Protein AF-A0A3C1UP44-F1 (afdb_monomer)

Sequence (119 aa):
SKKSDEPAKKISFEGQSPLGKCPRCEGNVFASESDYLCEHSQRDTKPCKFKSGKVVLQQAVEEDQIKKLLDSGRTDFLKGFVSKRGFPFEAALVVEDKGKVGFEFAPREEGASDSDSES

Foldseek 3Di:
DDDDPDPPPPQPCPPFDFLAAAPAHRATWGDDPFKIAGPQCPPPPDHQPAIGTCADQNDGQDSVQVSCCRVVQKGDWDQARADPVRDTFTWMWGQDNRNDTDTHHDPDPDDDDDPPPDD

Structure (mmCIF, N/CA/C/O backbone):
data_AF-A0A3C1UP44-F1
#
_entry.id   AF-A0A3C1UP44-F1
#
loop_
_atom_site.group_PDB
_atom_site.id
_atom_site.type_symbol
_atom_site.label_atom_id
_atom_site.label_alt_id
_atom_site.label_comp_id
_atom_site.label_asym_id
_atom_site.label_entity_id
_atom_site.label_seq_id
_atom_site.pdbx_PDB_ins_code
_atom_site.Cartn_x
_atom_site.Cartn_y
_atom_site.Cartn_z
_atom_site.occupancy
_atom_site.B_iso_or_equiv
_atom_site.auth_seq_id
_atom_site.auth_comp_id
_atom_site.auth_asym_id
_atom_site.auth_atom_id
_atom_site.pdbx_PDB_model_num
ATOM 1 N N . SER A 1 1 ? 21.084 18.730 20.274 1.00 41.34 1 SER A N 1
ATOM 2 C CA . SER A 1 1 ? 19.824 19.239 19.701 1.00 41.34 1 SER A CA 1
ATOM 3 C C . SER A 1 1 ? 18.695 18.259 19.968 1.00 41.34 1 SER A C 1
ATOM 5 O O . SER A 1 1 ? 18.642 17.215 19.335 1.00 41.34 1 SER A O 1
ATOM 7 N N . LYS A 1 2 ? 17.842 18.562 20.955 1.00 40.62 2 LYS A N 1
ATOM 8 C CA . LYS A 1 2 ? 16.596 17.837 21.249 1.00 40.62 2 LYS A CA 1
ATOM 9 C C . LYS A 1 2 ? 15.615 18.130 20.105 1.00 40.62 2 LYS A C 1
ATOM 11 O O . LYS A 1 2 ? 15.101 19.241 20.042 1.00 40.62 2 LYS A O 1
ATOM 16 N N . LYS A 1 3 ? 15.416 17.196 19.172 1.00 41.72 3 LYS A N 1
ATOM 17 C CA . LYS A 1 3 ? 14.294 17.266 18.226 1.00 41.72 3 LYS A CA 1
ATOM 18 C C . LYS A 1 3 ? 13.131 16.488 18.835 1.00 41.72 3 LYS A C 1
ATOM 20 O O . LYS A 1 3 ? 13.186 15.271 18.920 1.00 41.72 3 LYS A O 1
ATOM 25 N N . SER A 1 4 ? 12.198 17.275 19.354 1.00 38.16 4 SER A N 1
ATOM 26 C CA . SER A 1 4 ? 10.776 17.041 19.594 1.00 38.16 4 SER A CA 1
ATOM 27 C C . SER A 1 4 ? 10.274 15.600 19.493 1.00 38.16 4 SER A C 1
ATOM 29 O O . SER A 1 4 ? 10.090 15.057 18.408 1.00 38.16 4 SER A O 1
ATOM 31 N N . ASP A 1 5 ? 9.986 15.049 20.668 1.00 42.06 5 ASP A N 1
ATOM 32 C CA . ASP A 1 5 ? 8.938 14.061 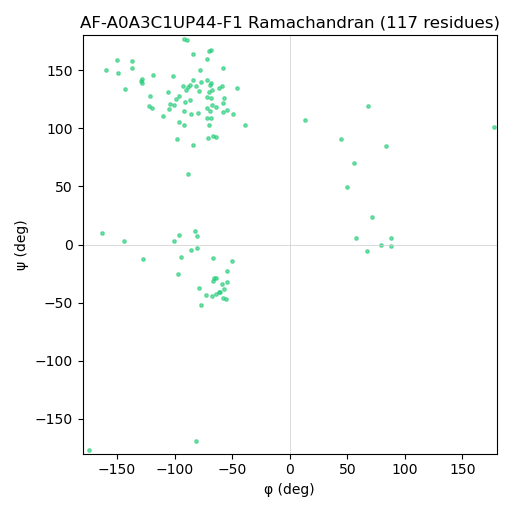20.900 1.00 42.06 5 ASP A CA 1
ATOM 33 C C . ASP A 1 5 ? 7.594 14.774 20.649 1.00 42.06 5 ASP A C 1
ATOM 35 O O . ASP A 1 5 ? 7.113 15.534 21.488 1.00 42.06 5 ASP A O 1
ATOM 39 N N . GLU A 1 6 ? 7.070 14.674 19.427 1.00 52.12 6 GLU A N 1
ATOM 40 C CA . GLU A 1 6 ? 5.716 15.120 19.086 1.00 52.12 6 GLU A CA 1
ATOM 41 C C . GLU A 1 6 ? 4.824 13.870 19.109 1.00 52.12 6 GLU A C 1
ATOM 43 O O . GLU A 1 6 ? 5.178 12.877 18.462 1.00 52.12 6 GLU A O 1
ATOM 48 N N . PRO A 1 7 ? 3.712 13.851 19.874 1.00 46.00 7 PRO A N 1
ATOM 49 C CA . PRO A 1 7 ? 2.853 12.677 19.956 1.00 46.00 7 PRO A CA 1
ATOM 50 C C . PRO A 1 7 ? 2.376 12.348 18.547 1.00 46.00 7 PRO A C 1
ATOM 52 O O . PRO A 1 7 ? 1.794 13.206 17.886 1.00 46.00 7 PRO A O 1
ATOM 55 N N . ALA A 1 8 ? 2.67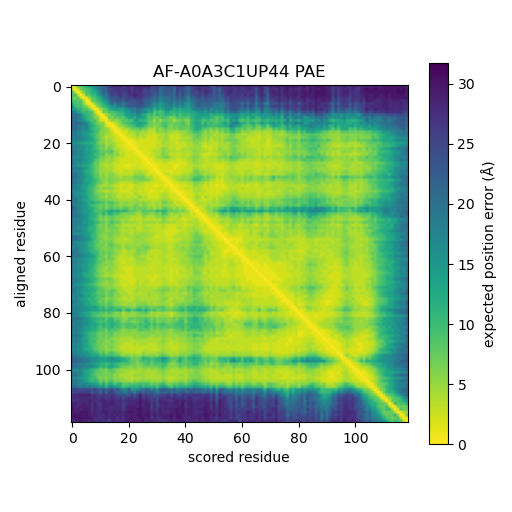9 11.129 18.088 1.00 51.25 8 ALA A N 1
ATOM 56 C CA . ALA A 1 8 ? 2.385 10.636 16.748 1.00 51.25 8 ALA A CA 1
ATOM 57 C C . ALA A 1 8 ? 1.002 11.124 16.291 1.00 51.25 8 ALA A C 1
ATOM 59 O O . ALA A 1 8 ? -0.020 10.633 16.776 1.00 51.25 8 ALA A O 1
ATOM 60 N N . LYS A 1 9 ? 0.984 12.142 15.413 1.00 52.75 9 LYS A N 1
ATOM 61 C CA . LYS A 1 9 ? -0.239 12.710 14.838 1.00 52.75 9 LYS A CA 1
ATOM 62 C C . LYS A 1 9 ? -1.069 11.544 14.328 1.00 52.75 9 LYS A C 1
ATOM 64 O O . LYS A 1 9 ? -0.656 10.865 13.388 1.00 52.75 9 LYS A O 1
ATOM 69 N N . LYS A 1 10 ? -2.217 11.300 14.965 1.00 55.31 10 LYS A N 1
ATOM 70 C CA . LYS A 1 10 ? -3.210 10.367 14.442 1.00 55.31 10 LYS A CA 1
ATOM 71 C C . LYS A 1 10 ? -3.517 10.830 13.027 1.00 55.31 10 LYS A C 1
ATOM 73 O O . LYS A 1 10 ? -3.934 11.969 12.831 1.00 55.31 10 LYS A O 1
ATOM 78 N N . ILE A 1 11 ? -3.198 9.998 12.043 1.00 67.38 11 ILE A N 1
ATOM 79 C CA . ILE A 1 11 ? -3.414 10.344 10.641 1.00 67.38 11 ILE A CA 1
ATOM 80 C C . ILE A 1 11 ? -4.932 10.379 10.460 1.00 67.38 11 ILE A C 1
ATOM 82 O O . ILE A 1 11 ? -5.573 9.332 10.558 1.00 67.38 11 ILE A O 1
ATOM 86 N N . SER A 1 12 ? -5.509 11.572 10.291 1.00 64.69 12 SER A N 1
ATOM 87 C CA . SER A 1 12 ? -6.927 11.726 9.959 1.00 64.69 12 SER A CA 1
ATOM 88 C C . SER A 1 12 ? -7.121 11.290 8.512 1.00 64.69 12 SER A C 1
ATOM 90 O O . SER A 1 12 ? -6.697 11.978 7.590 1.00 64.69 12 SER A O 1
ATOM 92 N N . PHE A 1 13 ? -7.771 10.144 8.323 1.00 71.56 13 PHE A N 1
ATOM 93 C CA . PHE A 1 13 ? -8.205 9.637 7.014 1.00 71.56 13 PHE A CA 1
ATOM 94 C C . PHE A 1 13 ? -9.537 10.271 6.553 1.00 71.56 13 PHE A C 1
ATOM 96 O O . PHE A 1 13 ? -10.184 9.786 5.626 1.00 71.56 13 PHE A O 1
ATOM 103 N N . GLU A 1 14 ? -9.992 11.328 7.232 1.00 65.81 14 GLU A N 1
ATOM 104 C CA . GLU A 1 14 ? -11.284 11.975 6.999 1.00 65.81 14 GLU A CA 1
ATOM 105 C C . GLU A 1 14 ? -11.343 12.593 5.595 1.00 65.81 14 GLU A C 1
ATOM 107 O O . GLU A 1 14 ? -10.558 13.473 5.248 1.00 65.81 14 GLU A O 1
ATOM 112 N N . GLY A 1 15 ? -12.280 12.108 4.773 1.00 70.94 15 GLY A N 1
ATOM 113 C CA . GLY A 1 15 ? -12.488 12.570 3.396 1.00 70.94 15 GLY A CA 1
ATOM 114 C C . GLY A 1 15 ? -11.647 11.856 2.333 1.00 70.94 15 GLY A C 1
ATOM 115 O O . GLY A 1 15 ? -11.799 12.152 1.149 1.00 70.94 15 GLY A O 1
ATOM 116 N N . GLN A 1 16 ? -10.792 10.902 2.710 1.00 78.88 16 GLN A N 1
ATOM 117 C CA . GLN A 1 16 ? -10.056 10.095 1.738 1.00 78.88 16 GLN A CA 1
ATOM 118 C C . GLN A 1 16 ? -10.899 8.914 1.254 1.00 78.88 16 GLN A C 1
ATOM 120 O O . GLN A 1 16 ? -11.630 8.289 2.021 1.00 78.88 16 GLN A O 1
ATOM 125 N N . SER A 1 17 ? -10.788 8.592 -0.035 1.00 85.19 17 SER A N 1
ATOM 126 C CA . SER A 1 17 ? -11.444 7.409 -0.591 1.00 85.19 17 SER A CA 1
ATOM 127 C C . SER A 1 17 ? -10.638 6.157 -0.239 1.00 85.19 17 SER A C 1
ATOM 129 O O . SER A 1 17 ? -9.417 6.155 -0.425 1.00 85.19 17 SER A O 1
ATOM 131 N N . PRO A 1 18 ? -11.282 5.092 0.265 1.00 89.38 18 PRO A N 1
ATOM 132 C CA . PRO A 1 18 ? -10.590 3.848 0.552 1.00 89.38 18 PRO A CA 1
ATOM 133 C C . PRO A 1 18 ? -10.128 3.208 -0.758 1.00 89.38 18 PRO A C 1
ATOM 135 O O . PRO A 1 18 ? -10.898 3.091 -1.711 1.00 89.38 18 PRO A O 1
ATOM 138 N N . LEU A 1 19 ? -8.869 2.779 -0.806 1.00 89.38 19 LEU A N 1
ATOM 139 C CA . LEU A 1 19 ? -8.334 2.065 -1.964 1.00 89.38 19 LEU A CA 1
ATOM 140 C C . LEU A 1 19 ? -8.898 0.653 -2.035 1.00 89.38 19 LEU A C 1
ATOM 142 O O . LEU A 1 19 ? -9.294 0.197 -3.098 1.00 89.38 19 LEU A O 1
ATOM 146 N N . GLY A 1 20 ? -8.956 -0.028 -0.896 1.00 89.75 20 GLY A N 1
ATOM 147 C CA . GLY A 1 20 ? -9.448 -1.393 -0.811 1.00 89.75 20 GLY A CA 1
ATOM 148 C C . GLY A 1 20 ? -9.532 -1.875 0.629 1.00 89.75 20 GLY A C 1
ATOM 149 O O . GLY A 1 20 ? -9.251 -1.127 1.572 1.00 89.75 20 GLY A O 1
ATOM 150 N N . LYS A 1 21 ? -9.912 -3.142 0.790 1.00 89.94 21 LYS A N 1
ATOM 151 C CA . LYS A 1 21 ? -10.017 -3.796 2.095 1.00 89.94 21 LYS A CA 1
ATOM 152 C C . LYS A 1 21 ? -8.723 -4.514 2.43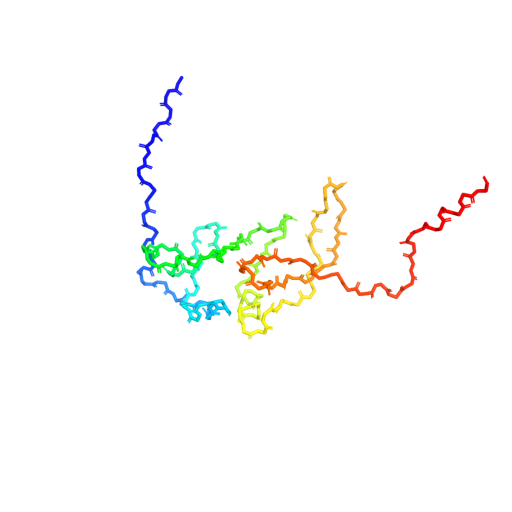9 1.00 89.94 21 LYS A C 1
ATOM 154 O O . LYS A 1 21 ? -8.134 -5.196 1.615 1.00 89.94 21 LYS A O 1
ATOM 159 N N . CYS A 1 22 ? -8.276 -4.379 3.677 1.00 88.31 22 CYS A N 1
ATOM 160 C CA . CYS A 1 22 ? -7.092 -5.067 4.159 1.00 88.31 22 CYS A CA 1
ATOM 161 C C . CYS A 1 22 ? -7.360 -6.581 4.242 1.00 88.31 22 CYS A C 1
ATOM 163 O O . CYS A 1 22 ? -8.256 -6.970 4.987 1.00 88.31 22 CYS A O 1
ATOM 165 N N . PRO A 1 23 ? -6.546 -7.456 3.627 1.00 84.06 23 PRO A N 1
ATOM 166 C CA . PRO A 1 23 ? -6.774 -8.907 3.674 1.00 84.06 23 PRO A CA 1
ATOM 167 C C . PRO A 1 23 ? -6.604 -9.512 5.081 1.00 84.06 23 PRO A C 1
ATOM 169 O O . PRO A 1 23 ? -6.970 -10.654 5.323 1.00 84.06 23 PRO A O 1
ATOM 172 N N . ARG A 1 24 ? -6.053 -8.751 6.040 1.00 83.06 24 ARG A N 1
ATOM 173 C CA . ARG A 1 24 ? -5.776 -9.210 7.413 1.00 83.06 24 ARG A CA 1
ATOM 174 C C . ARG A 1 24 ? -6.852 -8.835 8.434 1.00 83.06 24 ARG A C 1
ATOM 176 O O . ARG A 1 24 ? -6.922 -9.446 9.495 1.00 83.06 24 ARG A O 1
ATOM 183 N N . CYS A 1 25 ? -7.611 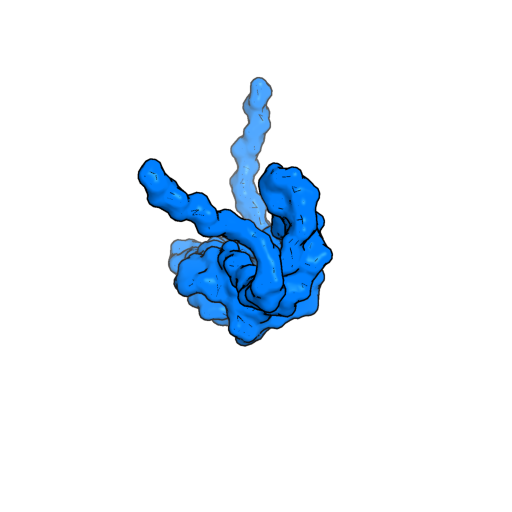-7.772 8.183 1.00 85.38 25 CYS A N 1
ATOM 184 C CA . CYS A 1 25 ? -8.614 -7.268 9.133 1.00 85.38 25 CYS A CA 1
ATOM 185 C C . CYS A 1 25 ? -9.877 -6.721 8.466 1.00 85.38 25 CYS A C 1
ATOM 187 O O . CYS A 1 25 ? -10.710 -6.148 9.161 1.00 85.38 25 CYS A O 1
ATOM 189 N N . GLU A 1 26 ? -9.967 -6.817 7.139 1.00 84.81 26 GLU A N 1
ATOM 190 C CA .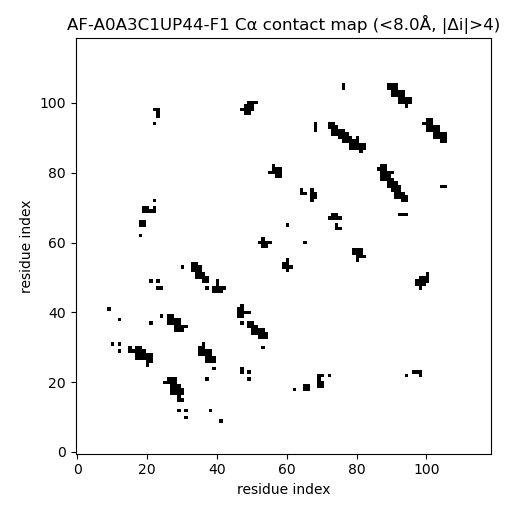 GLU A 1 26 ? -11.060 -6.331 6.287 1.00 84.81 26 GLU A CA 1
ATOM 191 C C . GLU A 1 26 ? -11.364 -4.828 6.401 1.00 84.81 26 GLU A C 1
ATOM 193 O O . GLU A 1 26 ? -12.289 -4.330 5.763 1.00 84.81 26 GLU A O 1
ATOM 198 N N . GLY A 1 27 ? -10.556 -4.087 7.165 1.00 87.81 27 GLY A N 1
ATOM 199 C CA . GLY A 1 27 ? -10.656 -2.641 7.315 1.00 87.81 27 GLY A CA 1
ATOM 200 C C . GLY A 1 27 ? -10.200 -1.897 6.070 1.00 87.81 27 GLY A C 1
ATOM 201 O O . GLY A 1 27 ? -9.433 -2.422 5.259 1.00 87.81 27 GLY A O 1
ATOM 202 N N . ASN A 1 28 ? -10.621 -0.648 5.935 1.00 90.69 28 ASN A N 1
ATOM 203 C CA . ASN A 1 28 ? -10.276 0.155 4.775 1.00 90.69 28 ASN A CA 1
ATOM 204 C C . ASN A 1 28 ? -8.799 0.576 4.789 1.00 90.69 28 ASN A C 1
ATOM 206 O O . ASN A 1 28 ? -8.209 0.885 5.830 1.00 90.69 28 ASN A O 1
ATOM 210 N N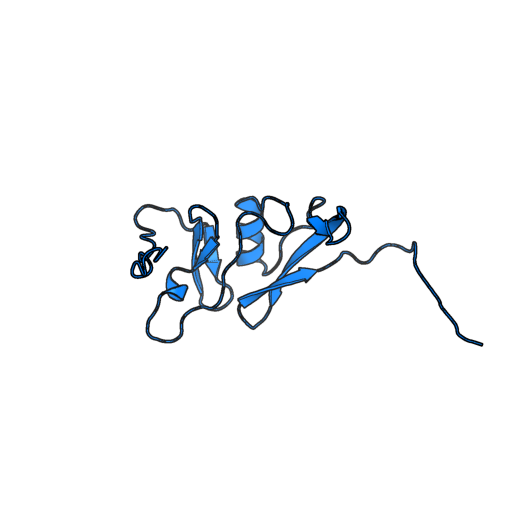 . VAL A 1 29 ? -8.175 0.571 3.616 1.00 90.50 29 VAL A N 1
ATOM 211 C CA . VAL A 1 29 ? -6.805 1.051 3.422 1.00 90.50 29 VAL A CA 1
ATOM 212 C C . VAL A 1 29 ? -6.839 2.395 2.719 1.00 90.50 29 VAL A C 1
ATOM 214 O O . VAL A 1 29 ? -7.490 2.551 1.687 1.00 90.50 29 VAL A O 1
ATOM 217 N N . PHE A 1 30 ? -6.100 3.348 3.275 1.00 88.94 30 PHE A N 1
ATOM 218 C CA . PHE A 1 30 ? -6.017 4.716 2.791 1.00 88.94 30 PHE A CA 1
ATOM 219 C C . PHE A 1 30 ? -4.584 5.051 2.386 1.00 88.94 30 PHE A C 1
ATOM 221 O O . PHE A 1 30 ? -3.618 4.591 3.004 1.00 88.94 30 PHE A O 1
ATOM 228 N N . ALA A 1 31 ? -4.450 5.874 1.349 1.00 88.12 31 ALA A N 1
ATOM 229 C CA . ALA A 1 31 ? -3.178 6.460 0.954 1.00 88.12 31 ALA A CA 1
ATOM 230 C C . ALA A 1 31 ? -2.858 7.662 1.852 1.00 88.12 31 ALA A C 1
ATOM 232 O O . ALA A 1 31 ? -3.535 8.682 1.785 1.00 88.12 31 ALA A O 1
ATOM 233 N N . SER A 1 32 ? -1.818 7.570 2.678 1.00 84.12 32 SER A N 1
ATOM 234 C CA . SER A 1 32 ? -1.278 8.718 3.423 1.00 84.12 32 SER A CA 1
ATOM 235 C C . SER A 1 32 ? -0.344 9.542 2.528 1.00 84.12 32 SER A C 1
ATOM 237 O O . SER A 1 32 ? -0.301 9.335 1.321 1.00 84.12 32 SER A O 1
ATOM 239 N N . GLU A 1 33 ? 0.410 10.493 3.073 1.00 80.88 33 GLU A N 1
ATOM 240 C CA . GLU A 1 33 ? 1.401 11.265 2.319 1.00 80.88 33 GLU A CA 1
ATOM 241 C C . GLU A 1 33 ? 2.455 10.357 1.657 1.00 80.88 33 GLU A C 1
ATOM 243 O O . GLU A 1 33 ? 2.703 10.475 0.457 1.00 80.88 33 GLU A O 1
ATOM 248 N N . SER A 1 34 ? 2.987 9.382 2.404 1.00 80.38 34 SER A N 1
ATOM 249 C CA . SER A 1 34 ? 4.114 8.530 1.978 1.00 80.38 34 SER A CA 1
ATOM 250 C C . SER A 1 34 ? 3.862 7.022 2.083 1.00 80.38 34 SER A C 1
ATOM 252 O O . SER A 1 34 ? 4.623 6.233 1.526 1.00 80.38 34 SER A O 1
ATOM 254 N N . ASP A 1 35 ? 2.799 6.599 2.767 1.00 87.31 35 ASP A N 1
ATOM 255 C CA . ASP A 1 35 ? 2.522 5.191 3.064 1.00 87.31 35 ASP A CA 1
ATOM 256 C C . ASP A 1 35 ? 1.036 4.868 2.858 1.00 87.31 35 ASP A C 1
ATOM 258 O O . ASP A 1 35 ? 0.173 5.714 3.063 1.00 87.31 35 ASP A O 1
ATOM 262 N N . TYR A 1 36 ? 0.720 3.621 2.534 1.00 88.62 36 TYR A N 1
ATOM 263 C CA . TYR A 1 36 ? -0.618 3.050 2.600 1.00 88.62 36 TYR A CA 1
ATOM 264 C C . TYR A 1 36 ? -0.843 2.410 3.970 1.00 88.62 36 TYR A C 1
ATOM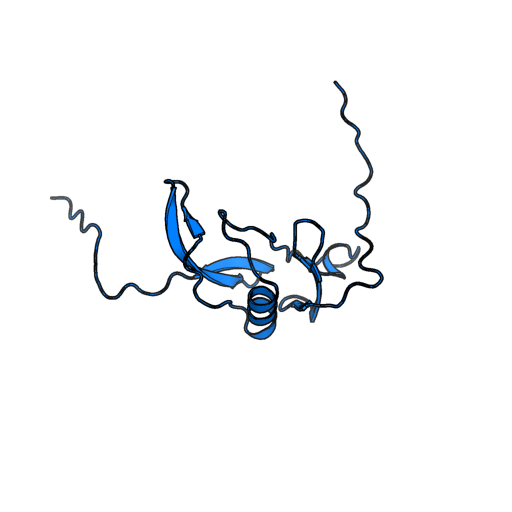 266 O O . TYR A 1 36 ? -0.098 1.518 4.399 1.00 88.62 36 TYR A O 1
ATOM 274 N N . LEU A 1 37 ? -1.879 2.872 4.664 1.00 87.12 37 LEU A N 1
ATOM 275 C CA . LEU A 1 37 ? -2.178 2.484 6.038 1.00 87.12 37 LEU A CA 1
ATOM 276 C C . LEU A 1 37 ? -3.623 2.027 6.156 1.00 87.12 37 LEU A C 1
ATOM 278 O O . LEU A 1 37 ? -4.538 2.627 5.597 1.00 87.12 37 LEU A O 1
ATOM 282 N N . CYS A 1 38 ? -3.830 0.958 6.918 1.00 89.06 38 CYS A N 1
ATOM 283 C CA . CYS A 1 38 ? -5.172 0.538 7.287 1.00 89.06 38 CYS A CA 1
ATOM 284 C C . CYS A 1 38 ? -5.714 1.441 8.405 1.00 89.06 38 CYS A C 1
ATOM 286 O O . CYS A 1 38 ? -4.983 1.730 9.355 1.00 89.06 38 CYS A O 1
ATOM 288 N N . GLU A 1 39 ? -6.995 1.820 8.370 1.00 86.56 39 GLU A N 1
ATOM 289 C CA . GLU A 1 39 ? -7.645 2.542 9.484 1.00 86.56 39 GLU A CA 1
ATOM 290 C C . GLU A 1 39 ? -7.513 1.794 10.819 1.00 86.56 39 GLU A C 1
ATOM 292 O O . GLU A 1 39 ? -7.373 2.393 11.882 1.00 86.56 39 GLU A O 1
ATOM 297 N N . HIS A 1 40 ? -7.487 0.461 10.774 1.00 87.12 40 HIS A N 1
ATOM 298 C CA . HIS A 1 40 ? -7.379 -0.375 11.963 1.00 87.12 40 HIS A CA 1
ATOM 299 C C . HIS A 1 40 ? -5.945 -0.507 12.484 1.00 87.12 40 HIS A C 1
ATOM 301 O O . HIS A 1 40 ? -5.733 -1.133 13.521 1.00 87.12 40 HIS A O 1
ATOM 307 N N . SER A 1 41 ? -4.953 0.078 11.805 1.00 84.50 41 SER A N 1
ATOM 308 C CA . SER A 1 41 ? -3.571 0.119 12.306 1.00 84.50 41 SER A CA 1
ATOM 309 C C . SER A 1 41 ? -3.438 0.934 13.594 1.00 84.50 41 SER A C 1
ATOM 311 O O . SER A 1 41 ? -2.598 0.611 14.428 1.00 84.50 41 SER A O 1
ATOM 313 N N . GLN A 1 42 ? -4.311 1.927 13.790 1.00 79.31 42 GLN A N 1
ATOM 314 C CA . GLN A 1 42 ? -4.337 2.795 14.969 1.00 79.31 42 GLN A CA 1
ATOM 315 C C . GLN A 1 42 ? -5.352 2.339 16.039 1.00 79.31 42 GLN A C 1
ATOM 317 O O . GLN A 1 42 ? -5.590 3.075 16.992 1.00 79.31 42 GLN A O 1
ATOM 322 N N . ARG A 1 43 ? -5.976 1.154 15.901 1.00 80.62 43 ARG A N 1
ATOM 323 C CA . ARG A 1 43 ? -6.907 0.627 16.920 1.00 80.62 43 ARG A CA 1
ATOM 324 C C . ARG A 1 43 ? -6.165 0.256 18.207 1.00 80.62 43 ARG A C 1
ATOM 326 O O . ARG A 1 43 ? -5.144 -0.426 18.159 1.00 80.62 43 ARG A O 1
ATOM 333 N N . ASP A 1 44 ? -6.766 0.577 19.352 1.00 76.81 44 ASP A N 1
ATOM 334 C CA . ASP A 1 44 ? -6.277 0.173 20.679 1.00 76.81 44 ASP A CA 1
ATOM 335 C C . ASP A 1 44 ? -6.369 -1.346 20.912 1.00 76.81 44 ASP A C 1
ATOM 337 O O . ASP A 1 44 ? -5.544 -1.945 21.600 1.00 76.81 44 ASP A O 1
ATOM 341 N N . THR A 1 45 ? -7.362 -2.003 20.304 1.00 71.75 45 THR A N 1
ATOM 342 C CA . THR A 1 45 ? -7.593 -3.448 20.420 1.00 71.75 45 THR A CA 1
ATOM 343 C C . THR A 1 45 ? -7.274 -4.153 19.099 1.00 71.75 45 THR A C 1
ATOM 345 O O . THR A 1 45 ? -7.986 -4.005 18.110 1.00 71.75 45 THR A O 1
ATOM 348 N N . LYS A 1 46 ? -6.185 -4.941 19.088 1.00 77.25 46 LYS A N 1
ATOM 349 C CA . LYS A 1 46 ? -5.648 -5.679 17.919 1.00 77.25 46 LYS A CA 1
ATOM 350 C C . LYS A 1 46 ? -5.344 -4.772 16.708 1.00 77.25 46 LYS A C 1
ATOM 352 O O . LYS A 1 46 ? -6.009 -4.888 15.676 1.00 77.25 46 LYS A O 1
ATOM 357 N N . PRO A 1 47 ? -4.306 -3.918 16.789 1.00 83.50 47 PRO A N 1
ATOM 358 C CA . PRO A 1 47 ? -3.918 -3.075 15.668 1.00 83.50 47 PRO A CA 1
ATOM 359 C C . PRO A 1 47 ? -3.502 -3.922 14.464 1.00 83.50 47 PRO A C 1
ATOM 361 O O . PRO A 1 47 ? -2.735 -4.889 14.574 1.00 83.50 47 PRO A O 1
ATOM 364 N N . CYS A 1 48 ? -3.996 -3.541 13.291 1.00 85.62 48 CYS A N 1
ATOM 365 C CA . CYS A 1 48 ? -3.556 -4.148 12.049 1.00 85.62 48 CYS A CA 1
ATOM 366 C C . CYS A 1 48 ? -2.096 -3.762 11.787 1.00 85.62 48 CYS A C 1
ATOM 368 O O . CYS A 1 48 ? -1.777 -2.588 11.629 1.00 85.62 48 CYS A O 1
ATOM 370 N N . LYS A 1 49 ? -1.195 -4.748 11.702 1.00 82.44 49 LYS A N 1
ATOM 371 C CA . LYS A 1 49 ? 0.221 -4.499 11.371 1.00 82.44 49 LYS A CA 1
ATOM 372 C C . LYS A 1 49 ? 0.482 -4.312 9.873 1.00 82.44 49 LYS A C 1
ATOM 374 O O . LYS A 1 49 ? 1.638 -4.269 9.470 1.00 82.44 49 LYS A O 1
ATOM 379 N N . PHE A 1 50 ? -0.574 -4.246 9.061 1.00 86.50 50 PHE A N 1
ATOM 380 C CA . PHE A 1 50 ? -0.449 -3.987 7.635 1.00 86.50 50 PHE A CA 1
ATOM 381 C C . PHE A 1 50 ? -0.059 -2.527 7.404 1.00 86.50 50 PHE A C 1
ATOM 383 O O . PHE A 1 50 ? -0.807 -1.608 7.745 1.00 86.50 50 PHE A O 1
ATOM 390 N N . LYS A 1 51 ? 1.117 -2.344 6.813 1.00 84.00 51 LYS A N 1
ATOM 391 C CA . LYS A 1 51 ? 1.654 -1.068 6.353 1.00 84.00 51 LYS A CA 1
ATOM 392 C C . LYS A 1 51 ? 2.405 -1.334 5.054 1.00 84.00 51 LYS A C 1
ATOM 394 O O . LYS A 1 51 ? 3.213 -2.259 5.006 1.00 84.00 51 LYS A O 1
ATOM 399 N N . SER A 1 52 ? 2.176 -0.506 4.043 1.00 86.19 52 SER A N 1
ATOM 400 C CA . SER A 1 52 ? 2.950 -0.525 2.801 1.00 86.19 52 SER A CA 1
ATOM 401 C C . SER A 1 52 ? 3.450 0.879 2.487 1.00 86.19 52 SER A C 1
ATOM 403 O O . SER A 1 52 ? 2.741 1.842 2.743 1.00 86.19 52 SER A O 1
ATOM 405 N N . GLY A 1 53 ? 4.661 1.019 1.957 1.00 87.38 53 GLY A N 1
ATOM 406 C CA . GLY A 1 53 ? 5.151 2.314 1.482 1.00 87.38 53 GLY A CA 1
ATOM 407 C C . GLY A 1 53 ? 4.560 2.651 0.115 1.00 87.38 53 GLY A C 1
ATOM 408 O O . GLY A 1 53 ? 4.309 1.747 -0.681 1.00 87.38 53 GLY A O 1
ATOM 409 N N . LYS A 1 54 ? 4.380 3.940 -0.200 1.00 88.94 54 LYS A N 1
ATOM 410 C CA . LYS A 1 54 ? 4.083 4.363 -1.583 1.00 88.94 54 LYS A CA 1
ATOM 411 C C . LYS A 1 54 ? 5.240 4.089 -2.530 1.00 88.94 54 LYS A C 1
ATOM 413 O O . LYS A 1 54 ? 5.025 3.877 -3.717 1.00 88.94 54 LYS A O 1
ATOM 418 N N . VAL A 1 55 ? 6.460 4.106 -2.000 1.00 89.25 55 VAL A N 1
ATOM 419 C CA . VAL A 1 55 ? 7.675 3.785 -2.739 1.00 89.25 55 VAL A CA 1
ATOM 420 C C . VAL A 1 55 ? 8.368 2.626 -2.041 1.00 89.25 55 VAL A C 1
ATOM 422 O O . VAL A 1 55 ? 8.762 2.732 -0.880 1.00 89.25 55 VAL A O 1
ATOM 425 N N . VAL A 1 56 ? 8.524 1.516 -2.752 1.00 87.56 56 VAL A N 1
ATOM 426 C CA . VAL A 1 56 ? 9.144 0.292 -2.251 1.00 87.56 56 VAL A CA 1
ATOM 427 C C . VAL A 1 56 ? 10.362 0.001 -3.119 1.00 87.56 56 VAL A C 1
ATOM 429 O O . VAL A 1 56 ? 10.227 -0.193 -4.317 1.00 87.56 56 VAL A O 1
ATOM 432 N N . LEU A 1 57 ? 11.566 -0.002 -2.534 1.00 86.19 57 LEU A N 1
ATOM 433 C CA . LEU A 1 57 ? 12.828 -0.218 -3.267 1.00 86.19 57 LEU A CA 1
ATOM 434 C C . LEU A 1 57 ? 12.961 0.669 -4.527 1.00 86.19 57 LEU A C 1
ATOM 436 O O . LEU A 1 57 ? 13.247 0.174 -5.612 1.00 86.19 57 LEU A O 1
ATOM 440 N N . GLN A 1 58 ? 12.726 1.978 -4.374 1.00 88.50 58 GLN A N 1
ATOM 441 C CA . GLN A 1 58 ? 12.705 2.994 -5.447 1.00 88.50 58 GLN A CA 1
ATOM 442 C C . GLN A 1 58 ? 11.558 2.880 -6.466 1.00 88.50 58 GLN A C 1
ATOM 444 O O . GLN A 1 58 ? 11.379 3.803 -7.256 1.00 88.50 58 GLN A O 1
ATOM 449 N N . GLN A 1 59 ? 10.737 1.832 -6.406 1.00 90.06 59 GLN A N 1
ATOM 450 C CA . GLN A 1 59 ? 9.557 1.696 -7.251 1.00 90.06 59 GLN A CA 1
ATOM 451 C C . GLN A 1 59 ? 8.351 2.386 -6.616 1.00 90.06 59 GLN A C 1
ATOM 453 O O . GLN A 1 59 ? 7.958 2.046 -5.499 1.00 90.06 59 GLN A O 1
ATOM 458 N N . ALA A 1 60 ? 7.729 3.317 -7.341 1.00 90.06 60 ALA A N 1
ATOM 459 C CA . ALA A 1 60 ? 6.432 3.865 -6.963 1.00 90.06 60 ALA A CA 1
ATOM 460 C C . ALA A 1 60 ? 5.335 2.813 -7.188 1.00 90.06 60 ALA A C 1
ATOM 462 O O . ALA A 1 60 ? 5.221 2.232 -8.271 1.00 90.06 60 ALA A O 1
ATOM 463 N N . VAL A 1 61 ? 4.546 2.549 -6.150 1.00 89.75 61 VAL A N 1
ATOM 464 C CA . VAL A 1 61 ? 3.418 1.622 -6.200 1.00 89.75 61 VAL A CA 1
ATOM 465 C C . VAL A 1 61 ? 2.156 2.433 -6.457 1.00 89.75 61 VAL A C 1
ATOM 467 O O . VAL A 1 61 ? 1.653 3.123 -5.565 1.00 89.75 61 VAL A O 1
ATOM 470 N N . GLU A 1 62 ? 1.668 2.339 -7.690 1.00 89.50 62 GLU A N 1
ATOM 471 C CA . GLU A 1 62 ? 0.414 2.948 -8.126 1.00 89.50 62 GLU A CA 1
ATOM 472 C C . GLU A 1 62 ? -0.770 2.452 -7.285 1.00 89.50 62 GLU A C 1
ATOM 474 O O . GLU A 1 62 ? -0.796 1.316 -6.798 1.00 89.50 62 GLU A O 1
ATOM 479 N N . GLU A 1 63 ? -1.795 3.291 -7.164 1.00 89.38 63 GLU A N 1
ATOM 480 C CA . GLU A 1 63 ? -3.017 2.953 -6.431 1.00 89.38 63 GLU A CA 1
ATOM 481 C C . GLU A 1 63 ? -3.713 1.714 -7.011 1.00 89.38 63 GLU A C 1
ATOM 483 O O . GLU A 1 63 ? -4.271 0.917 -6.260 1.00 89.38 63 GLU A O 1
ATOM 488 N N . ASP A 1 64 ? -3.641 1.516 -8.332 1.00 90.62 64 ASP A N 1
ATOM 489 C CA . ASP A 1 64 ? -4.167 0.328 -9.017 1.00 90.62 64 ASP A CA 1
ATOM 490 C C . ASP A 1 64 ? -3.482 -0.963 -8.548 1.00 90.62 64 ASP A C 1
ATOM 492 O O . ASP A 1 64 ? -4.136 -1.968 -8.271 1.00 90.62 64 ASP A O 1
ATOM 496 N N . GLN A 1 65 ? -2.163 -0.914 -8.350 1.00 91.56 65 GLN A N 1
ATOM 497 C CA . GLN A 1 65 ? -1.400 -2.057 -7.859 1.00 91.56 65 GLN A CA 1
ATOM 498 C C . GLN A 1 65 ? -1.778 -2.373 -6.413 1.00 91.56 65 GLN A C 1
ATOM 500 O O . GLN A 1 65 ? -2.060 -3.522 -6.091 1.00 91.56 65 GLN A O 1
ATOM 505 N N . ILE A 1 66 ? -1.888 -1.363 -5.545 1.00 90.38 66 ILE A N 1
ATOM 506 C CA . ILE A 1 66 ? -2.365 -1.578 -4.172 1.00 90.38 66 ILE A CA 1
ATOM 507 C C . ILE A 1 66 ? -3.778 -2.155 -4.150 1.00 90.38 66 ILE A C 1
ATOM 509 O O . ILE A 1 66 ? 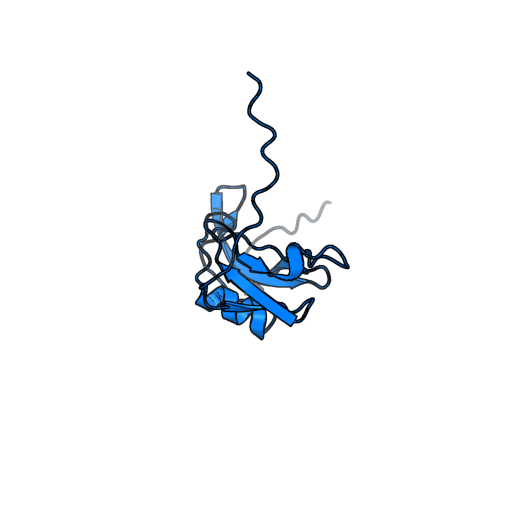-4.039 -3.060 -3.364 1.00 90.38 66 ILE A O 1
ATOM 513 N N . LYS A 1 67 ? -4.685 -1.687 -5.012 1.00 91.19 67 LYS A N 1
ATOM 514 C CA . LYS A 1 67 ? -6.035 -2.257 -5.120 1.00 91.19 67 LYS A CA 1
ATOM 515 C C . LYS A 1 67 ? -5.980 -3.758 -5.394 1.00 91.19 67 LYS A C 1
ATOM 517 O O . LYS A 1 67 ? -6.615 -4.518 -4.669 1.00 91.19 67 LYS A O 1
ATOM 522 N N . LYS A 1 68 ? -5.155 -4.192 -6.351 1.00 91.88 68 LYS A N 1
ATOM 523 C CA . LYS A 1 68 ? -4.940 -5.620 -6.647 1.00 91.88 68 LYS A CA 1
ATOM 524 C C . LYS A 1 68 ? -4.300 -6.375 -5.484 1.00 91.88 68 LYS A C 1
ATOM 526 O O . LYS A 1 68 ? -4.766 -7.454 -5.134 1.00 91.88 68 LYS A O 1
ATOM 531 N N . LEU A 1 69 ? -3.297 -5.783 -4.831 1.00 90.50 69 LEU A N 1
ATOM 532 C CA . LEU A 1 69 ? -2.658 -6.354 -3.640 1.00 90.50 69 LEU A CA 1
ATOM 533 C C . LEU A 1 69 ? -3.665 -6.625 -2.521 1.00 90.50 69 LEU A C 1
ATOM 535 O O . LEU A 1 69 ? -3.540 -7.606 -1.799 1.00 90.50 69 LEU A O 1
ATOM 539 N N . LEU A 1 70 ? -4.636 -5.732 -2.352 1.00 89.44 70 LEU A N 1
ATOM 540 C CA . LEU A 1 70 ? -5.665 -5.828 -1.325 1.00 89.44 70 LEU A CA 1
ATOM 541 C C . LEU A 1 70 ? -6.779 -6.809 -1.705 1.00 89.44 70 LEU A C 1
ATOM 543 O O . LEU A 1 70 ? -7.263 -7.527 -0.836 1.00 89.44 70 LEU A O 1
ATOM 547 N N . ASP A 1 71 ? -7.155 -6.851 -2.982 1.00 89.50 71 ASP A N 1
ATOM 548 C CA . ASP A 1 71 ? -8.222 -7.706 -3.508 1.00 89.50 71 ASP A CA 1
ATOM 549 C C . ASP A 1 71 ? -7.776 -9.169 -3.670 1.00 89.50 71 ASP A C 1
ATOM 551 O O . ASP A 1 71 ? -8.388 -10.084 -3.128 1.00 89.50 71 ASP A O 1
ATOM 555 N N . SER A 1 72 ? -6.656 -9.389 -4.361 1.00 89.19 72 SER A N 1
ATOM 556 C CA . SER A 1 72 ? -6.101 -10.718 -4.646 1.00 89.19 72 SER A CA 1
ATOM 557 C C . SER A 1 72 ? -5.046 -11.178 -3.636 1.00 89.19 72 SER A C 1
ATOM 559 O O . SER A 1 72 ? -4.607 -12.324 -3.691 1.00 89.19 72 SER A O 1
ATOM 561 N N . GLY A 1 73 ? -4.569 -10.296 -2.752 1.00 88.50 73 GLY A N 1
ATOM 562 C CA . GLY A 1 73 ? -3.424 -10.580 -1.876 1.00 88.50 73 GLY A CA 1
ATOM 563 C C . GLY A 1 73 ? -2.059 -10.434 -2.563 1.00 88.50 73 GLY A C 1
ATOM 564 O O . GLY A 1 73 ? -1.031 -10.631 -1.914 1.00 88.50 73 GLY A O 1
ATOM 565 N N . ARG A 1 74 ? -2.030 -10.080 -3.857 1.00 90.50 74 ARG A N 1
ATOM 566 C CA . ARG A 1 74 ? -0.814 -9.932 -4.673 1.00 90.50 74 ARG A CA 1
ATOM 567 C C . ARG A 1 74 ? -0.962 -8.871 -5.768 1.00 90.50 74 ARG A C 1
ATOM 569 O O . ARG A 1 74 ? -2.061 -8.682 -6.283 1.00 90.50 74 ARG A O 1
ATOM 576 N N . THR A 1 75 ? 0.123 -8.182 -6.118 1.00 91.62 75 THR A N 1
ATOM 577 C CA . THR A 1 75 ? 0.175 -7.259 -7.270 1.00 91.62 75 THR A CA 1
ATOM 578 C C . THR A 1 75 ? 0.581 -7.975 -8.550 1.00 91.62 75 THR A C 1
ATOM 580 O O . THR A 1 75 ? 0.962 -9.145 -8.531 1.00 91.62 75 THR A O 1
ATOM 583 N N . ASP A 1 76 ? 0.575 -7.240 -9.661 1.00 90.94 76 ASP A N 1
ATOM 584 C CA . ASP A 1 76 ? 1.284 -7.670 -10.856 1.00 90.94 76 ASP A CA 1
ATOM 585 C C . ASP A 1 76 ? 2.803 -7.583 -10.643 1.00 90.94 76 ASP A C 1
ATOM 587 O O . ASP A 1 76 ? 3.303 -6.955 -9.700 1.00 90.94 76 ASP A O 1
ATOM 591 N N . PHE A 1 77 ? 3.539 -8.205 -11.558 1.00 90.31 77 PHE A N 1
ATOM 592 C CA . PHE A 1 77 ? 4.984 -8.094 -11.639 1.00 90.31 77 PHE A CA 1
ATOM 593 C C . PHE A 1 77 ? 5.391 -6.683 -12.089 1.00 90.31 77 PHE A C 1
ATOM 595 O O . PHE A 1 77 ? 5.095 -6.252 -13.205 1.00 90.31 77 PHE A O 1
ATOM 602 N N . LEU A 1 78 ? 6.070 -5.948 -11.208 1.00 89.00 78 LEU A N 1
ATOM 603 C CA . LEU A 1 78 ? 6.528 -4.584 -11.456 1.00 89.00 78 LEU A CA 1
ATOM 604 C C . LEU A 1 78 ? 8.016 -4.588 -11.816 1.00 89.00 78 LEU A C 1
ATOM 606 O O . LEU A 1 78 ? 8.868 -4.992 -11.022 1.00 89.00 78 LEU A O 1
ATOM 610 N N . LYS A 1 79 ? 8.333 -4.084 -13.013 1.00 84.69 79 LYS A N 1
ATOM 611 C CA . LYS A 1 79 ? 9.698 -3.978 -13.562 1.00 84.69 79 LYS A CA 1
ATOM 612 C C . LYS A 1 79 ? 10.385 -2.667 -13.174 1.00 84.69 79 LYS A C 1
ATOM 614 O O . LYS A 1 79 ? 10.753 -1.876 -14.040 1.00 84.69 79 LYS A O 1
ATOM 619 N N . GLY A 1 80 ? 10.563 -2.424 -11.881 1.00 84.56 80 GLY A N 1
ATOM 620 C CA . GLY A 1 80 ? 11.256 -1.211 -11.429 1.00 84.56 80 GLY A CA 1
ATOM 621 C C . GLY A 1 80 ? 11.756 -1.231 -9.992 1.00 84.56 80 GLY A C 1
ATOM 622 O O . GLY A 1 80 ? 12.232 -0.217 -9.486 1.00 84.56 80 GLY A O 1
ATOM 623 N N . PHE A 1 81 ? 11.710 -2.390 -9.337 1.00 90.50 81 PHE A N 1
ATOM 624 C CA . PHE A 1 81 ? 12.341 -2.546 -8.037 1.00 90.50 81 PHE A CA 1
ATOM 625 C C . PHE A 1 81 ? 13.853 -2.534 -8.183 1.00 90.50 81 PHE A C 1
ATOM 627 O O . PHE A 1 81 ? 14.402 -3.265 -9.000 1.00 90.50 81 PHE A O 1
ATOM 634 N N . VAL A 1 82 ? 14.543 -1.745 -7.367 1.00 89.75 82 VAL A N 1
ATOM 635 C CA . VAL A 1 82 ? 16.003 -1.669 -7.384 1.00 89.75 82 VAL A CA 1
ATOM 636 C C . VAL A 1 82 ? 16.570 -2.428 -6.190 1.00 89.75 82 VAL A C 1
ATOM 638 O O . VAL A 1 82 ? 16.262 -2.155 -5.029 1.00 89.75 82 VAL A O 1
ATOM 641 N N . SER A 1 83 ? 17.402 -3.431 -6.468 1.00 87.94 83 SER A N 1
ATOM 642 C CA . SER A 1 83 ? 18.050 -4.239 -5.429 1.00 87.94 83 SER A CA 1
ATOM 643 C C . SER A 1 83 ? 19.074 -3.419 -4.641 1.00 87.94 83 SER A C 1
ATOM 645 O O . SER A 1 83 ? 19.527 -2.367 -5.082 1.00 87.94 83 SER A O 1
ATOM 647 N N . LYS A 1 84 ? 19.546 -3.942 -3.502 1.00 83.50 84 LYS A N 1
ATOM 648 C CA . LYS A 1 84 ? 20.641 -3.310 -2.733 1.00 83.50 84 LYS A CA 1
ATOM 649 C C . LYS A 1 84 ? 21.911 -3.059 -3.559 1.00 83.50 84 LYS A C 1
ATOM 651 O O . LYS A 1 84 ? 22.716 -2.219 -3.183 1.00 83.50 84 LYS A O 1
ATOM 656 N N . ARG A 1 85 ? 22.098 -3.802 -4.656 1.00 87.44 85 ARG A N 1
ATOM 657 C CA . ARG A 1 85 ? 23.225 -3.653 -5.587 1.00 87.44 85 ARG A CA 1
ATOM 658 C C . ARG A 1 85 ? 22.989 -2.585 -6.666 1.00 87.44 85 ARG A C 1
ATOM 660 O O . ARG A 1 85 ? 23.888 -2.346 -7.458 1.00 87.44 85 ARG A O 1
ATOM 667 N N . GLY A 1 86 ? 21.801 -1.979 -6.732 1.00 88.31 86 GLY A N 1
ATOM 668 C CA . GLY A 1 86 ? 21.447 -0.981 -7.746 1.00 88.31 86 GLY A CA 1
ATOM 669 C C . GLY A 1 86 ? 20.877 -1.553 -9.048 1.00 88.31 86 GLY A C 1
ATOM 670 O O . GLY A 1 86 ? 20.643 -0.797 -9.983 1.00 88.31 86 GLY A O 1
ATOM 671 N N . PHE A 1 87 ? 20.636 -2.866 -9.132 1.00 88.19 87 PHE A N 1
ATOM 672 C CA . PHE A 1 87 ? 20.068 -3.478 -10.339 1.00 88.19 87 PHE A CA 1
ATOM 673 C C . PHE A 1 87 ? 18.538 -3.506 -10.291 1.00 88.19 87 PHE A C 1
ATOM 675 O O . PHE A 1 87 ? 18.005 -3.952 -9.263 1.00 88.19 87 PHE A O 1
ATOM 682 N N . PRO A 1 88 ? 17.853 -3.093 -11.377 1.00 89.62 88 PRO A N 1
ATOM 683 C CA . PRO A 1 88 ? 16.414 -3.236 -11.499 1.00 89.62 88 PRO A CA 1
ATOM 684 C C . PRO A 1 88 ? 16.041 -4.716 -11.642 1.00 89.62 88 PRO A C 1
ATOM 686 O O . PRO A 1 88 ? 16.693 -5.466 -12.370 1.00 89.62 88 PRO A O 1
ATOM 689 N N . PHE A 1 89 ? 14.992 -5.137 -10.951 1.00 89.62 89 PHE A N 1
ATOM 690 C CA . PHE A 1 89 ? 14.436 -6.479 -11.024 1.00 89.62 89 PHE A CA 1
ATOM 691 C C . PHE A 1 89 ? 12.911 -6.431 -11.068 1.00 89.62 89 PHE A C 1
ATOM 693 O O . PHE A 1 89 ? 12.277 -5.453 -10.667 1.00 89.62 89 PHE A O 1
ATOM 700 N N . GLU A 1 90 ? 12.339 -7.512 -11.584 1.00 90.75 90 GLU A N 1
ATOM 701 C CA . GLU A 1 90 ? 10.903 -7.724 -11.618 1.00 90.75 90 GLU A CA 1
ATOM 702 C C . GLU A 1 90 ? 10.475 -8.576 -10.423 1.00 90.75 90 GLU A C 1
ATOM 704 O O . GLU A 1 90 ? 11.034 -9.646 -10.179 1.00 90.75 90 GLU A O 1
ATOM 709 N N . ALA A 1 91 ? 9.484 -8.094 -9.681 1.00 92.38 91 ALA A N 1
ATOM 710 C CA . ALA A 1 91 ? 8.832 -8.841 -8.613 1.00 92.38 91 ALA A CA 1
ATOM 711 C C . ALA A 1 91 ? 7.375 -8.389 -8.481 1.00 92.38 91 ALA A C 1
ATOM 713 O O . ALA A 1 91 ? 7.017 -7.297 -8.911 1.00 92.38 91 ALA A O 1
ATOM 714 N N . ALA A 1 92 ? 6.534 -9.218 -7.886 1.00 91.75 92 ALA A N 1
ATOM 715 C CA . ALA A 1 92 ? 5.203 -8.867 -7.424 1.00 91.75 92 ALA A CA 1
ATOM 716 C C . ALA A 1 92 ? 5.243 -8.652 -5.907 1.00 91.75 92 ALA A C 1
ATOM 718 O O . ALA A 1 92 ? 5.983 -9.324 -5.191 1.00 91.75 92 ALA A O 1
ATOM 719 N N . LEU A 1 93 ? 4.461 -7.709 -5.393 1.00 91.81 93 LEU A N 1
ATOM 720 C CA . LEU A 1 93 ? 4.243 -7.569 -3.958 1.00 91.81 93 LEU A CA 1
ATOM 721 C C . LEU A 1 93 ? 3.171 -8.570 -3.541 1.00 91.81 93 LEU A C 1
ATOM 723 O O . LEU A 1 93 ? 2.148 -8.687 -4.209 1.00 91.81 93 LEU A O 1
ATOM 727 N N . VAL A 1 94 ? 3.383 -9.262 -2.427 1.00 91.25 94 VAL A N 1
ATOM 728 C CA . VAL A 1 94 ? 2.420 -10.225 -1.871 1.00 91.25 94 VAL A CA 1
ATOM 729 C C . VAL A 1 94 ? 2.180 -9.926 -0.401 1.00 91.25 94 VAL A C 1
ATOM 731 O O . VAL A 1 94 ? 3.107 -9.553 0.317 1.00 91.25 94 VAL A O 1
ATOM 734 N N . VAL A 1 95 ? 0.942 -10.050 0.071 1.00 88.31 95 VAL A N 1
ATOM 735 C CA . VAL A 1 95 ? 0.634 -9.904 1.498 1.00 88.31 95 VAL A CA 1
ATOM 736 C C . VAL A 1 95 ? 0.700 -11.271 2.162 1.00 88.31 95 VAL A C 1
ATOM 738 O O . VAL A 1 95 ? -0.120 -12.139 1.892 1.00 88.31 95 VAL A O 1
ATOM 741 N N . GLU A 1 96 ? 1.650 -11.447 3.073 1.00 84.31 96 GLU A N 1
ATOM 742 C CA . GLU A 1 96 ? 1.759 -12.658 3.887 1.00 84.31 96 GLU A CA 1
ATOM 743 C C . GLU A 1 96 ? 0.850 -12.596 5.132 1.00 84.31 96 GLU A C 1
ATOM 745 O O . GLU A 1 96 ? 0.473 -11.513 5.598 1.00 84.31 96 GLU A O 1
ATOM 750 N N . ASP A 1 97 ? 0.605 -13.751 5.766 1.00 69.88 97 ASP A N 1
ATOM 751 C CA . ASP A 1 97 ? -0.286 -13.986 6.924 1.00 69.88 97 ASP A CA 1
ATOM 752 C C . ASP A 1 97 ? -0.121 -13.050 8.137 1.00 69.88 97 ASP A C 1
ATOM 754 O O . ASP A 1 97 ? -0.969 -12.985 9.030 1.00 69.88 97 ASP A O 1
ATOM 758 N N . LYS A 1 98 ? 0.966 -12.279 8.215 1.00 66.44 98 LYS A N 1
ATOM 759 C CA . LYS A 1 98 ? 1.212 -11.326 9.313 1.00 66.44 98 LYS A CA 1
ATOM 760 C C . LYS A 1 98 ? 0.883 -9.874 8.957 1.00 66.44 98 LYS A C 1
ATOM 762 O O . LYS A 1 98 ? 1.074 -8.993 9.806 1.00 66.44 98 LYS A O 1
ATOM 767 N N . GLY A 1 99 ? 0.361 -9.620 7.755 1.00 71.12 99 GLY A N 1
ATOM 768 C CA . GLY A 1 99 ? 0.241 -8.280 7.177 1.00 71.12 99 GLY A CA 1
ATOM 769 C C . GLY A 1 99 ? 1.599 -7.708 6.769 1.00 71.12 99 GLY A C 1
ATOM 770 O O . GLY A 1 99 ? 1.765 -6.493 6.743 1.00 71.12 99 GLY A O 1
ATOM 771 N N . LYS A 1 100 ? 2.584 -8.581 6.525 1.00 80.00 100 LYS A N 1
ATOM 772 C CA . LYS A 1 100 ? 3.871 -8.193 5.951 1.00 80.00 100 LYS A CA 1
ATOM 773 C C . LYS A 1 100 ? 3.741 -8.212 4.437 1.00 80.00 100 LYS A C 1
ATOM 775 O O . LYS A 1 100 ? 3.149 -9.138 3.895 1.00 80.00 100 LYS A O 1
ATOM 780 N N . VAL A 1 101 ? 4.304 -7.202 3.789 1.00 86.12 101 VAL A N 1
ATOM 781 C CA . VAL A 1 101 ? 4.446 -7.195 2.336 1.00 86.12 101 VAL A CA 1
ATOM 782 C C . VAL A 1 101 ? 5.744 -7.924 2.001 1.00 86.12 101 VAL A C 1
ATOM 784 O O . VAL A 1 101 ? 6.827 -7.470 2.377 1.00 86.12 101 VAL A O 1
ATOM 787 N N . GLY A 1 102 ? 5.612 -9.088 1.378 1.00 87.94 102 GLY A N 1
ATOM 788 C CA . GLY A 1 102 ? 6.694 -9.851 0.775 1.00 87.94 102 GLY A CA 1
ATOM 789 C C . GLY A 1 102 ? 6.869 -9.499 -0.702 1.00 87.94 102 GLY A C 1
ATOM 790 O O . GLY A 1 102 ? 6.108 -8.712 -1.268 1.00 87.94 102 GLY A O 1
ATOM 791 N N . PHE A 1 103 ? 7.877 -10.111 -1.319 1.00 90.62 103 PHE A N 1
ATOM 792 C CA . PHE A 1 103 ? 8.128 -10.024 -2.754 1.00 90.62 103 PHE A CA 1
ATOM 793 C C . PHE A 1 103 ? 8.101 -11.429 -3.342 1.00 90.62 103 PHE A C 1
ATOM 795 O O . PHE A 1 103 ? 8.806 -12.314 -2.860 1.00 90.62 103 PHE A O 1
ATOM 802 N N . GLU A 1 104 ? 7.312 -11.611 -4.386 1.00 89.56 104 GLU A N 1
ATOM 803 C CA . GLU A 1 104 ? 7.245 -12.822 -5.186 1.00 89.56 104 GLU A CA 1
ATOM 804 C C . GLU A 1 104 ? 7.970 -12.560 -6.504 1.00 89.56 104 GLU A C 1
ATOM 806 O O . GLU A 1 104 ? 7.609 -11.673 -7.272 1.00 89.56 104 GLU A O 1
ATOM 811 N N . PHE A 1 105 ? 9.049 -13.293 -6.750 1.00 88.88 105 PHE A N 1
ATOM 812 C CA . PHE A 1 105 ? 9.803 -13.181 -7.993 1.00 88.88 105 PHE A CA 1
ATOM 813 C C . PHE A 1 105 ? 9.193 -14.131 -9.015 1.00 88.88 105 PHE A C 1
ATOM 815 O O . PHE A 1 105 ? 8.909 -15.283 -8.685 1.00 88.88 105 PHE A O 1
ATOM 822 N N . ALA A 1 106 ? 9.007 -13.662 -10.250 1.00 80.12 106 ALA A N 1
ATOM 823 C CA . ALA A 1 106 ? 8.582 -14.548 -11.322 1.00 80.12 106 ALA A CA 1
ATOM 824 C C . ALA A 1 106 ? 9.626 -15.669 -11.470 1.00 80.12 106 ALA A C 1
ATOM 826 O O . ALA A 1 106 ? 10.830 -15.375 -11.428 1.00 80.12 106 ALA A O 1
ATOM 827 N N . PRO A 1 107 ? 9.210 -16.939 -11.627 1.00 72.06 107 PRO A N 1
ATOM 828 C CA . PRO A 1 107 ? 10.144 -17.998 -11.970 1.00 72.06 107 PRO A CA 1
ATOM 829 C C . PRO A 1 107 ? 10.812 -17.601 -13.287 1.00 72.06 107 PRO A C 1
ATOM 831 O O . PRO A 1 107 ? 10.146 -17.467 -14.313 1.00 72.06 107 PRO A O 1
ATOM 834 N N . ARG A 1 108 ? 12.122 -17.332 -13.250 1.00 60.91 108 ARG A N 1
ATOM 835 C CA . ARG A 1 108 ? 12.900 -17.134 -14.474 1.00 60.91 108 ARG A CA 1
ATOM 836 C C . ARG A 1 108 ? 12.727 -18.390 -15.316 1.00 60.91 108 ARG A C 1
ATOM 838 O O . ARG A 1 108 ? 13.053 -19.477 -14.842 1.00 60.91 108 ARG A O 1
ATOM 845 N N . GLU A 1 109 ? 12.312 -18.230 -16.566 1.00 56.88 109 GLU A N 1
ATOM 846 C CA . GLU A 1 109 ? 12.710 -19.185 -17.592 1.00 56.88 109 GLU A C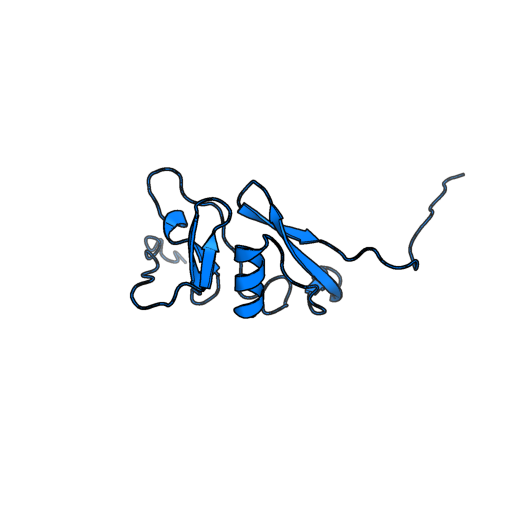A 1
ATOM 847 C C . GLU A 1 109 ? 14.238 -19.065 -17.715 1.00 56.88 109 GLU A C 1
ATOM 849 O O . GLU A 1 109 ? 14.773 -18.132 -18.302 1.00 56.88 109 GLU A O 1
ATOM 854 N N . GLU A 1 110 ? 14.921 -19.913 -16.948 1.00 51.34 110 GLU A N 1
ATOM 855 C CA . GLU A 1 110 ? 16.252 -20.464 -17.197 1.00 51.34 110 GLU A CA 1
ATOM 856 C C . GLU A 1 110 ? 17.315 -19.463 -17.684 1.00 51.34 110 GLU A C 1
ATOM 858 O O . GLU A 1 110 ? 17.548 -19.272 -18.875 1.00 51.34 110 GLU A O 1
ATOM 863 N N . GLY A 1 111 ? 18.049 -18.860 -16.744 1.00 56.84 111 GLY A N 1
ATOM 864 C CA . GLY A 1 111 ? 19.271 -18.139 -17.096 1.00 56.84 111 GLY A CA 1
ATOM 865 C C . GLY A 1 111 ? 19.958 -17.449 -15.925 1.00 56.84 111 GLY A C 1
ATOM 866 O O . GLY A 1 111 ? 19.570 -16.345 -15.554 1.00 56.84 111 GLY A O 1
ATOM 867 N N . ALA A 1 112 ? 21.018 -18.085 -15.417 1.00 53.72 112 ALA A N 1
ATOM 868 C CA . ALA A 1 112 ? 22.047 -17.591 -14.488 1.00 53.72 112 ALA A CA 1
ATOM 869 C C . ALA A 1 112 ? 21.574 -17.282 -13.046 1.00 53.72 112 ALA A C 1
ATOM 871 O O . ALA A 1 112 ? 20.735 -16.410 -12.836 1.00 53.72 112 ALA A O 1
ATOM 872 N N . SER A 1 113 ? 22.098 -17.926 -11.999 1.00 43.41 113 SER A N 1
ATOM 873 C CA . SER A 1 113 ? 23.519 -18.230 -11.769 1.00 43.41 113 SER A CA 1
ATOM 874 C C . SER A 1 113 ? 23.752 -19.381 -10.776 1.00 43.41 113 SER A C 1
ATOM 876 O O . SER A 1 113 ? 23.029 -19.484 -9.789 1.00 43.41 113 SER A O 1
ATOM 878 N N . ASP A 1 114 ? 24.870 -20.079 -10.995 1.00 44.31 114 ASP A N 1
ATOM 879 C CA . ASP A 1 114 ? 25.745 -20.681 -9.977 1.00 44.31 114 ASP A CA 1
ATOM 880 C C . ASP A 1 114 ? 25.378 -22.068 -9.414 1.00 44.31 114 ASP A C 1
ATOM 882 O O . ASP A 1 114 ? 24.811 -22.217 -8.336 1.00 44.31 114 ASP A O 1
ATOM 886 N N . SER A 1 115 ? 25.799 -23.109 -10.138 1.00 40.94 115 SER A N 1
ATOM 887 C CA . SER A 1 115 ? 26.271 -24.340 -9.499 1.00 40.94 115 SER A CA 1
ATOM 888 C C . SER A 1 115 ? 27.739 -24.150 -9.123 1.00 40.94 115 SER A C 1
ATOM 890 O O . SER A 1 115 ? 28.629 -24.521 -9.886 1.00 40.94 115 SER A O 1
ATOM 892 N N . ASP A 1 116 ? 27.985 -23.575 -7.949 1.00 46.66 116 ASP A N 1
ATOM 893 C CA . ASP A 1 116 ? 29.195 -23.871 -7.186 1.00 46.66 116 ASP A CA 1
ATOM 894 C C . ASP A 1 116 ? 29.036 -25.303 -6.653 1.00 46.66 116 ASP A C 1
ATOM 896 O O . ASP A 1 116 ? 28.361 -25.561 -5.657 1.00 46.66 116 ASP A O 1
ATOM 900 N N . SER A 1 117 ? 29.534 -26.268 -7.427 1.00 48.84 117 SER A N 1
ATOM 901 C CA . SER A 1 117 ? 29.707 -27.646 -6.976 1.00 48.84 117 SER A CA 1
ATOM 902 C C . SER A 1 117 ? 31.162 -27.787 -6.551 1.00 48.84 117 SER A C 1
ATOM 904 O O . SER A 1 117 ? 32.037 -28.077 -7.367 1.00 48.84 117 SER A O 1
ATOM 906 N N . GLU A 1 118 ? 31.390 -27.523 -5.269 1.00 52.16 118 GLU A N 1
ATOM 907 C CA . GLU A 1 118 ? 32.622 -27.774 -4.523 1.00 52.16 118 GLU A CA 1
ATOM 908 C C . GLU A 1 118 ? 33.152 -29.200 -4.816 1.00 52.16 118 GLU A C 1
ATOM 910 O O . GLU A 1 118 ? 32.378 -30.161 -4.876 1.00 52.16 118 GLU A O 1
ATOM 915 N N . SER A 1 119 ? 34.463 -29.318 -5.071 1.00 48.59 119 SER A N 1
ATOM 916 C CA . SER A 1 119 ? 35.218 -30.577 -5.225 1.00 48.59 119 SER A CA 1
ATOM 917 C C . SER A 1 119 ? 36.168 -30.771 -4.055 1.00 48.59 119 SER A C 1
ATOM 919 O O . SER A 1 119 ? 36.738 -29.749 -3.610 1.00 48.59 119 SER A O 1
#

pLDDT: mean 78.65, std 15.78, range [38.16, 92.38]

Secondary structure (DSSP, 8-state):
-------------TTPPP-EE-TTT--EEEE-SSEEEEGGGG-SSS----EEESEETTEE--HHHHHHHHHTSB---EEEEE-TTS-EEEEEEEEETTTEEEEE----SS---------

Mean predicted aligned error: 9.85 Å

Solvent-accessible surface area (backbone atoms only — not comparable to full-atom values): 7310 Å² total; per-residue (Å²): 133,90,79,76,92,66,81,79,74,77,80,78,66,80,92,61,71,64,63,34,40,34,84,82,74,66,35,47,24,36,79,54,98,62,33,37,38,34,69,40,39,78,38,92,76,79,46,43,68,39,60,45,59,37,56,50,52,85,21,74,57,51,69,70,43,52,29,36,27,28,73,74,36,33,34,67,73,41,82,46,31,41,45,100,86,69,50,74,42,59,34,15,47,28,57,44,101,72,31,43,72,46,76,45,64,71,83,73,85,80,78,86,84,82,86,82,75,86,129

Radius of gyration: 17.77 Å; Cα contacts (8 Å, |Δi|>4): 197; chains: 1; bounding box: 48×50×39 Å